Protein AF-A0A0P9BM80-F1 (afdb_monomer)

Mean predicted aligned error: 14.57 Å

Structure (mmCIF, N/CA/C/O backbone):
data_AF-A0A0P9BM80-F1
#
_entry.id   AF-A0A0P9BM80-F1
#
loop_
_atom_site.group_PDB
_atom_site.id
_atom_site.type_symbol
_atom_site.label_atom_id
_atom_site.label_alt_id
_atom_site.label_comp_id
_atom_site.label_asym_id
_atom_site.label_entity_id
_atom_site.label_seq_id
_atom_site.pdbx_PDB_ins_code
_atom_site.Cartn_x
_atom_site.Cartn_y
_atom_site.Cartn_z
_atom_site.occupancy
_atom_site.B_iso_or_equiv
_atom_site.auth_seq_id
_atom_site.auth_comp_id
_atom_site.auth_asym_id
_atom_site.auth_atom_id
_atom_site.pdbx_PDB_model_num
ATOM 1 N N . MET A 1 1 ? -5.299 -52.090 -12.965 1.00 59.12 1 MET A N 1
ATOM 2 C CA . MET A 1 1 ? -6.576 -51.881 -12.238 1.00 59.12 1 MET A CA 1
ATOM 3 C C . MET A 1 1 ? -6.416 -51.799 -10.714 1.00 59.12 1 MET A C 1
ATOM 5 O O . MET A 1 1 ? -6.959 -50.877 -10.125 1.00 59.12 1 MET A O 1
ATOM 9 N N . ARG A 1 2 ? -5.646 -52.689 -10.060 1.00 61.25 2 ARG A N 1
ATOM 10 C CA . ARG A 1 2 ? -5.452 -52.673 -8.589 1.00 61.25 2 ARG A CA 1
ATOM 11 C C . ARG A 1 2 ? -4.723 -51.430 -8.040 1.00 61.25 2 ARG A C 1
ATOM 13 O O . ARG A 1 2 ? -5.108 -50.930 -6.995 1.00 61.25 2 ARG A O 1
ATOM 20 N N . VAL A 1 3 ? -3.732 -50.892 -8.758 1.00 64.25 3 VAL A N 1
ATOM 21 C CA . VAL A 1 3 ? -2.941 -49.722 -8.307 1.00 64.25 3 VAL A CA 1
ATOM 22 C C . VAL A 1 3 ? -3.750 -48.413 -8.337 1.00 64.25 3 VAL A C 1
ATOM 24 O O . VAL A 1 3 ? -3.659 -47.622 -7.403 1.00 64.25 3 VAL A O 1
ATOM 27 N N . SER A 1 4 ? -4.614 -48.212 -9.343 1.00 63.38 4 SER A N 1
ATOM 28 C CA . SER A 1 4 ? -5.502 -47.035 -9.410 1.00 63.38 4 SER A CA 1
ATOM 29 C C . SER A 1 4 ? -6.496 -46.970 -8.252 1.00 63.38 4 SER A C 1
ATOM 31 O O . SER A 1 4 ? -6.778 -45.884 -7.762 1.00 63.38 4 SER A O 1
ATOM 33 N N . LEU A 1 5 ? -6.998 -48.119 -7.787 1.00 66.50 5 LEU A N 1
ATOM 34 C CA . LEU A 1 5 ? -7.908 -48.197 -6.638 1.00 66.50 5 LEU A CA 1
ATOM 35 C C . LEU A 1 5 ? -7.222 -47.778 -5.332 1.00 66.50 5 LEU A C 1
ATOM 37 O O . LEU A 1 5 ? -7.821 -47.061 -4.537 1.00 66.50 5 LEU A O 1
ATOM 41 N N . VAL A 1 6 ? -5.957 -48.162 -5.136 1.00 73.38 6 VAL A N 1
ATOM 42 C CA . VAL A 1 6 ? -5.169 -47.772 -3.953 1.00 73.38 6 VAL A CA 1
ATOM 43 C C . VAL A 1 6 ? -4.869 -46.270 -3.958 1.00 73.38 6 VAL A C 1
ATOM 45 O O . VAL A 1 6 ? -5.013 -45.616 -2.927 1.00 73.38 6 VAL A O 1
ATOM 48 N N . LEU A 1 7 ? -4.522 -45.702 -5.118 1.00 69.06 7 LEU A N 1
ATOM 49 C CA . LEU A 1 7 ? -4.295 -44.259 -5.276 1.00 69.06 7 LEU A CA 1
ATOM 50 C C . LEU A 1 7 ? -5.571 -43.441 -5.033 1.00 69.06 7 LEU A C 1
ATOM 52 O O . LEU A 1 7 ? -5.525 -42.422 -4.348 1.00 69.06 7 LEU A O 1
ATOM 56 N N . PHE A 1 8 ? -6.715 -43.910 -5.535 1.00 69.62 8 PHE A N 1
ATOM 57 C CA . PHE A 1 8 ? -8.010 -43.268 -5.306 1.00 69.62 8 PHE A CA 1
ATOM 58 C C . PHE A 1 8 ? -8.413 -43.316 -3.823 1.00 69.62 8 PHE A C 1
ATOM 60 O O . PHE A 1 8 ? -8.909 -42.334 -3.276 1.00 69.62 8 PHE A O 1
ATOM 67 N N . TRP A 1 9 ? -8.131 -44.427 -3.136 1.00 68.81 9 TRP A N 1
ATOM 68 C CA . TRP A 1 9 ? -8.404 -44.582 -1.705 1.00 68.81 9 TRP A CA 1
ATOM 69 C C . TRP A 1 9 ? -7.491 -43.709 -0.828 1.00 68.81 9 TRP A C 1
ATOM 71 O O . TRP A 1 9 ? -7.967 -43.062 0.103 1.00 68.81 9 TRP A O 1
ATOM 81 N N . MET A 1 10 ? -6.203 -43.600 -1.174 1.00 65.06 10 MET A N 1
ATOM 82 C CA . MET A 1 10 ? -5.266 -42.664 -0.537 1.00 65.06 10 MET 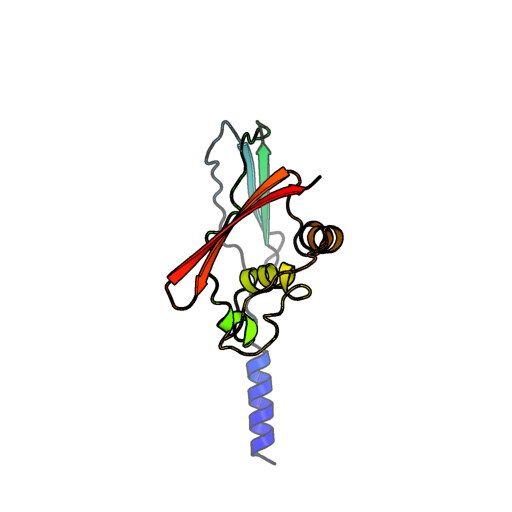A CA 1
ATOM 83 C C . MET A 1 10 ? -5.684 -41.200 -0.740 1.00 65.06 10 MET A C 1
ATOM 85 O O . MET A 1 10 ? -5.654 -40.426 0.213 1.00 65.06 10 MET A O 1
ATOM 89 N N . ALA A 1 11 ? -6.155 -40.820 -1.933 1.00 65.38 11 ALA A N 1
ATOM 90 C CA . ALA A 1 11 ? -6.679 -39.474 -2.186 1.00 65.38 11 ALA A CA 1
ATOM 91 C C . ALA A 1 11 ? -7.923 -39.156 -1.329 1.00 65.38 11 ALA A C 1
ATOM 93 O O . ALA A 1 11 ? -8.042 -38.055 -0.791 1.00 65.38 11 ALA A O 1
ATOM 94 N N . PHE A 1 12 ? -8.812 -40.135 -1.121 1.00 63.19 12 PHE A N 1
ATOM 95 C CA . PHE A 1 12 ? -9.965 -40.005 -0.219 1.00 63.19 12 PHE A CA 1
ATOM 96 C C . PHE A 1 12 ? -9.576 -39.847 1.262 1.00 63.19 12 PHE A C 1
ATOM 98 O O . PHE A 1 12 ? -10.302 -39.196 2.015 1.00 63.19 12 PHE A O 1
ATOM 105 N N . LEU A 1 13 ? -8.440 -40.410 1.692 1.00 62.28 13 LEU A N 1
ATOM 106 C CA . LEU A 1 13 ? -7.922 -40.241 3.056 1.00 62.28 13 LEU A CA 1
ATOM 107 C C . LEU A 1 13 ? -7.327 -38.841 3.282 1.00 62.28 13 LEU A C 1
ATOM 109 O O . LEU A 1 13 ? -7.529 -38.267 4.352 1.00 62.28 13 LEU A O 1
ATOM 113 N N . VAL A 1 14 ? -6.665 -38.259 2.275 1.00 61.47 14 VAL A N 1
ATOM 114 C CA . VAL A 1 14 ? -6.093 -36.898 2.353 1.00 61.47 14 VAL A CA 1
ATOM 115 C C . VAL A 1 14 ? -7.185 -35.823 2.486 1.00 61.47 14 VAL A C 1
ATOM 117 O O . VAL A 1 14 ? -6.996 -34.839 3.198 1.00 61.47 14 VAL A O 1
ATOM 120 N N . LEU A 1 15 ? -8.368 -36.034 1.896 1.00 61.41 15 LEU A N 1
ATOM 121 C CA . LEU A 1 15 ? -9.506 -35.101 1.967 1.00 61.41 15 LEU A CA 1
ATOM 122 C C . LEU A 1 15 ? -10.153 -34.967 3.364 1.00 61.41 15 LEU A C 1
ATOM 124 O O . LEU A 1 15 ? -11.025 -34.120 3.546 1.00 61.41 15 LEU A O 1
ATOM 128 N N . LYS A 1 16 ? -9.761 -35.776 4.360 1.00 60.91 16 LYS A N 1
ATOM 129 C CA . LYS A 1 16 ? -10.359 -35.768 5.712 1.00 60.91 16 LYS A CA 1
ATOM 130 C C . LYS A 1 16 ? -9.625 -34.915 6.751 1.00 60.91 16 LYS A C 1
ATOM 132 O O . LYS A 1 16 ? -10.033 -34.899 7.912 1.00 60.91 16 LYS A O 1
ATOM 137 N N . ILE A 1 17 ? -8.565 -34.200 6.381 1.00 69.94 17 ILE A N 1
ATOM 138 C CA . ILE A 1 17 ? -7.843 -33.337 7.324 1.00 69.94 17 ILE A CA 1
ATOM 139 C C . ILE A 1 17 ? -8.624 -32.027 7.494 1.00 69.94 17 ILE A C 1
ATOM 141 O O . ILE A 1 17 ? -8.517 -31.114 6.680 1.00 69.94 17 ILE A O 1
ATOM 145 N N . SER A 1 18 ? -9.428 -31.925 8.555 1.00 73.12 18 SER A N 1
ATOM 146 C CA . SER A 1 18 ? -10.097 -30.676 8.937 1.00 73.12 18 SER A CA 1
ATOM 147 C C . SER A 1 18 ? -9.310 -29.965 10.041 1.00 73.12 18 SER A C 1
ATOM 149 O O . SER A 1 18 ? -9.263 -30.446 11.174 1.00 73.12 18 SER A O 1
ATOM 151 N N . CYS A 1 19 ? -8.727 -28.803 9.746 1.00 71.06 19 CYS A N 1
ATOM 152 C CA . CYS A 1 19 ? -8.198 -27.911 10.780 1.00 71.06 19 CYS A CA 1
ATOM 153 C C . CYS A 1 19 ? -9.350 -27.129 11.422 1.00 71.06 19 CYS A C 1
ATOM 155 O O . CYS A 1 19 ? -10.070 -26.404 10.736 1.00 71.06 19 CYS A O 1
ATOM 157 N N . LYS A 1 20 ? -9.520 -27.258 12.744 1.00 78.50 20 LYS A N 1
ATOM 158 C CA . LYS A 1 20 ? -10.492 -26.478 13.520 1.00 78.50 20 LYS A CA 1
ATOM 159 C C . LYS A 1 20 ? -9.762 -25.371 14.280 1.00 78.50 20 LYS A C 1
ATOM 161 O O . LYS A 1 20 ? -8.886 -25.652 15.091 1.00 78.50 20 LYS A O 1
ATOM 166 N N . PHE A 1 21 ? -10.149 -24.125 14.034 1.00 80.81 21 PHE A N 1
ATOM 167 C CA . PHE A 1 21 ? -9.691 -22.971 14.803 1.00 80.81 21 PHE A CA 1
ATOM 168 C C . PHE A 1 21 ? -10.576 -22.778 16.045 1.00 80.81 21 PHE A C 1
ATOM 170 O O . PHE A 1 21 ? -11.801 -22.866 15.950 1.00 80.81 21 PHE A O 1
ATOM 177 N N . GLU A 1 22 ? -9.978 -22.515 17.210 1.00 86.38 22 GLU A N 1
ATOM 178 C CA . GLU A 1 22 ? -10.710 -22.280 18.458 1.00 86.38 22 GLU A CA 1
ATOM 179 C C . GLU A 1 22 ? -9.996 -21.240 19.330 1.00 86.38 22 GLU A C 1
ATOM 181 O O . GLU A 1 22 ? -8.797 -21.341 19.585 1.00 86.38 22 GLU A O 1
ATOM 186 N N . PHE A 1 23 ? -10.739 -20.241 19.812 1.00 86.56 23 PHE A N 1
ATOM 187 C CA . PHE A 1 23 ? -10.205 -19.251 20.743 1.00 86.56 23 PHE A CA 1
ATOM 188 C C . PHE A 1 23 ? -10.011 -19.863 22.143 1.00 86.56 23 PHE A C 1
ATOM 190 O O . PHE A 1 23 ? -10.947 -20.434 22.712 1.00 86.56 23 PHE A O 1
ATOM 197 N N . THR A 1 24 ? -8.816 -19.708 22.720 1.00 89.56 24 THR A N 1
ATOM 198 C CA . THR A 1 24 ? -8.454 -20.258 24.041 1.00 89.56 24 THR A CA 1
ATOM 199 C C . THR A 1 24 ? -8.536 -19.226 25.165 1.00 89.56 24 THR A C 1
ATOM 201 O O . THR A 1 24 ? -8.992 -19.546 26.260 1.00 89.56 24 THR A O 1
ATOM 204 N N . ASN A 1 25 ? -8.119 -17.986 24.908 1.00 91.25 25 ASN A N 1
ATOM 205 C CA . ASN A 1 25 ? -8.128 -16.890 25.873 1.00 91.25 25 ASN A CA 1
ATOM 206 C C . ASN A 1 25 ? -8.134 -15.536 25.139 1.00 91.25 25 ASN A C 1
ATOM 208 O O . ASN A 1 25 ? -7.746 -15.460 23.973 1.00 91.25 25 ASN A O 1
ATOM 212 N N . VAL A 1 26 ? -8.547 -14.471 25.827 1.00 92.94 26 VAL A N 1
ATOM 213 C CA . VAL A 1 26 ? -8.329 -13.093 25.387 1.00 92.94 26 VAL A CA 1
ATOM 214 C C . VAL A 1 26 ? -7.917 -12.218 26.571 1.00 92.94 26 VAL A C 1
ATOM 216 O O . VAL A 1 26 ? -8.560 -12.226 27.619 1.00 92.94 26 VAL A O 1
ATOM 219 N N . LYS A 1 27 ? -6.862 -11.423 26.378 1.00 93.69 27 LYS A N 1
ATOM 220 C CA . LYS A 1 27 ? -6.451 -10.355 27.289 1.00 93.69 27 LYS A CA 1
ATOM 221 C C . LYS A 1 27 ? -6.402 -9.052 26.506 1.00 93.69 27 LYS A C 1
ATOM 223 O O . LYS A 1 27 ? -5.732 -8.973 25.482 1.00 93.69 27 LYS A O 1
ATOM 228 N N . CYS A 1 28 ? -7.111 -8.046 26.996 1.00 92.69 28 CYS A N 1
ATOM 229 C CA . CYS A 1 28 ? -7.212 -6.744 26.357 1.00 92.69 28 CYS A CA 1
ATOM 230 C C . CYS A 1 28 ? -6.598 -5.671 27.250 1.00 92.69 28 CYS A C 1
ATOM 232 O O . CYS A 1 28 ? -6.926 -5.584 28.431 1.00 92.69 28 CYS A O 1
ATOM 234 N N . THR A 1 29 ? -5.728 -4.848 26.678 1.00 91.75 29 THR A N 1
ATOM 235 C CA . THR A 1 29 ? -5.081 -3.717 27.351 1.00 91.75 29 THR A CA 1
ATOM 236 C C . THR A 1 29 ? -5.114 -2.517 26.421 1.00 91.75 29 THR A C 1
ATOM 238 O O . THR A 1 29 ? -4.842 -2.674 25.231 1.00 91.75 29 THR A O 1
ATOM 241 N N . SER A 1 30 ? -5.431 -1.331 26.942 1.00 88.50 30 SER A N 1
ATOM 242 C CA . SER A 1 30 ? -5.254 -0.101 26.170 1.00 88.50 30 SER A CA 1
ATOM 243 C C . SER A 1 30 ? -3.819 0.394 26.312 1.00 88.50 30 SER A C 1
ATOM 245 O O . SER A 1 30 ? -3.310 0.488 27.426 1.00 88.50 30 SER A O 1
ATOM 247 N N . SER A 1 31 ? -3.163 0.707 25.194 1.00 86.19 31 SER A N 1
ATOM 248 C CA . SER A 1 31 ? -1.827 1.317 25.204 1.00 86.19 31 SER A CA 1
ATOM 249 C C . SER A 1 31 ? -1.855 2.791 25.619 1.00 86.19 31 SER A C 1
ATOM 251 O O . SER A 1 31 ? -0.868 3.287 26.151 1.00 86.19 31 SER A O 1
ATOM 253 N N . ASP A 1 32 ? -2.972 3.487 25.386 1.00 84.44 32 ASP A N 1
ATOM 254 C CA . ASP A 1 32 ? -3.169 4.886 25.771 1.00 84.44 32 ASP A CA 1
ATOM 255 C C . ASP A 1 32 ? -4.624 5.101 2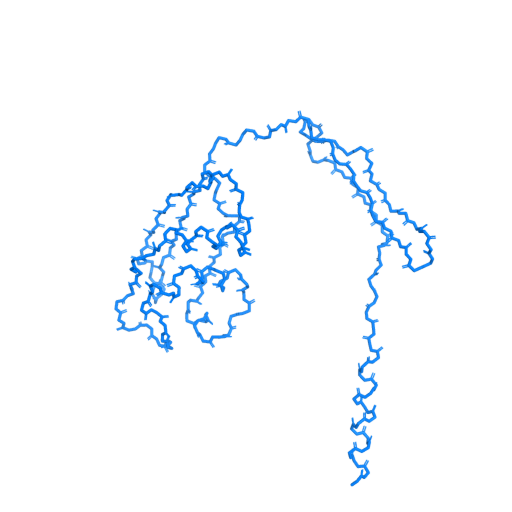6.207 1.00 84.44 32 ASP A C 1
ATOM 257 O O . ASP A 1 32 ? -5.518 5.351 25.393 1.00 84.44 32 ASP A O 1
ATOM 261 N N . GLU A 1 33 ? -4.859 5.025 27.518 1.00 84.62 33 GLU A N 1
ATOM 262 C CA . GLU A 1 33 ? -6.183 5.207 28.125 1.00 84.62 33 GLU A CA 1
ATOM 263 C C . GLU A 1 33 ? -6.758 6.617 27.926 1.00 84.62 33 GLU A C 1
ATOM 265 O O . GLU A 1 33 ? -7.972 6.804 28.010 1.00 84.62 33 GLU A O 1
ATOM 270 N N . LYS A 1 34 ? -5.918 7.616 27.618 1.00 82.44 34 LYS A N 1
ATOM 271 C CA . LYS A 1 34 ? -6.373 8.982 27.319 1.00 82.44 34 LYS A CA 1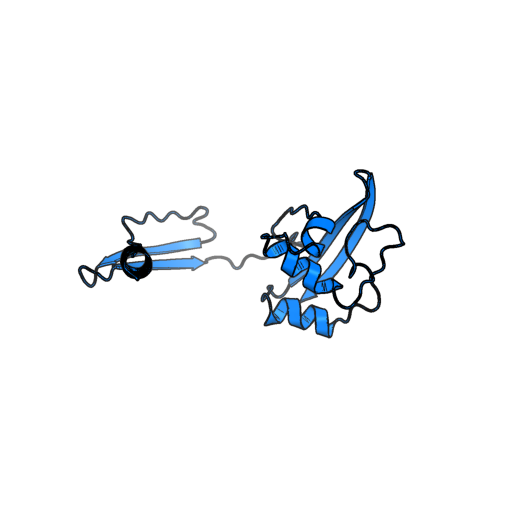
ATOM 272 C C . LYS A 1 34 ? -6.874 9.111 25.881 1.00 82.44 34 LYS A C 1
ATOM 274 O O . LYS A 1 34 ? -7.631 10.037 25.581 1.00 82.44 34 LYS A O 1
ATOM 279 N N . PHE A 1 35 ? -6.441 8.220 24.991 1.00 82.31 35 PHE A N 1
ATOM 280 C CA . PHE A 1 35 ? -6.859 8.178 23.592 1.00 82.31 35 PHE A CA 1
ATOM 281 C C . PHE A 1 35 ? -8.050 7.238 23.383 1.00 82.31 35 PHE A C 1
ATOM 283 O O . PHE A 1 35 ? -9.040 7.625 22.753 1.00 82.31 35 PHE A O 1
ATOM 290 N N . ALA A 1 36 ? -7.980 6.030 23.943 1.00 86.38 36 ALA A N 1
ATOM 291 C CA . ALA A 1 36 ? -9.035 5.033 23.849 1.00 86.38 36 ALA A CA 1
ATOM 292 C C . ALA A 1 36 ? -9.086 4.146 25.100 1.00 86.38 36 ALA A C 1
ATOM 294 O O . ALA A 1 36 ? -8.054 3.709 25.602 1.00 86.38 36 ALA A O 1
ATOM 295 N N . SER A 1 37 ? -10.283 3.820 25.583 1.00 92.44 37 SER A N 1
ATOM 296 C CA . SER A 1 37 ? -10.479 2.798 26.618 1.00 92.44 37 SER A CA 1
ATOM 297 C C . SER A 1 37 ? -11.239 1.599 26.072 1.00 92.44 37 SER A C 1
ATOM 299 O O . SER A 1 37 ? -11.985 1.693 25.099 1.00 92.44 37 SER A O 1
ATOM 301 N N . ILE A 1 38 ? -11.049 0.446 26.703 1.00 93.25 38 ILE A N 1
ATOM 302 C CA . ILE A 1 38 ? -11.766 -0.781 26.362 1.00 93.25 38 ILE A CA 1
ATOM 303 C C . ILE A 1 38 ? -12.964 -0.877 27.304 1.00 93.25 38 ILE A C 1
ATOM 305 O O . ILE A 1 38 ? -12.792 -0.992 28.511 1.00 93.25 38 ILE A O 1
ATOM 309 N N . GLU A 1 39 ? -14.174 -0.785 26.756 1.00 93.38 39 GLU A N 1
ATOM 310 C CA . GLU A 1 39 ? -15.421 -0.831 27.528 1.00 93.38 39 GLU A CA 1
ATOM 311 C C . GLU A 1 39 ? -15.766 -2.268 27.928 1.00 93.38 39 GLU A C 1
ATOM 313 O O . GLU A 1 39 ? -16.109 -2.536 29.075 1.00 93.38 39 GLU A O 1
ATOM 318 N N . TYR A 1 40 ? -15.626 -3.209 26.993 1.00 94.88 40 TYR A N 1
ATOM 319 C CA . TYR A 1 40 ? -15.672 -4.635 27.293 1.00 94.88 40 TYR A CA 1
ATOM 320 C C . TYR A 1 40 ? -14.731 -5.413 26.379 1.00 94.88 40 TYR A C 1
ATOM 322 O O . TYR A 1 40 ? -14.520 -5.047 25.223 1.00 94.88 40 TYR A O 1
ATOM 330 N N . CYS A 1 41 ? -14.183 -6.508 26.899 1.00 96.00 41 CYS A N 1
ATOM 331 C CA . CYS A 1 41 ? -13.418 -7.488 26.144 1.00 96.00 41 CYS A CA 1
ATOM 332 C C . CYS A 1 41 ? -13.572 -8.855 26.801 1.00 96.00 41 CYS A C 1
ATOM 334 O O . CYS A 1 41 ? -13.126 -9.057 27.929 1.00 96.00 41 CYS A O 1
ATOM 336 N N . TYR A 1 42 ? -14.229 -9.783 26.115 1.00 95.00 42 TYR A N 1
ATOM 337 C CA . TYR A 1 42 ? -14.450 -11.121 26.642 1.00 95.00 42 TYR A CA 1
ATOM 338 C C . TYR A 1 42 ? -14.641 -12.142 25.529 1.00 95.00 42 TYR A C 1
ATOM 340 O O . TYR A 1 42 ? -15.015 -11.824 24.399 1.00 95.00 42 TYR A O 1
ATOM 348 N N . LEU A 1 43 ? -14.430 -13.400 25.894 1.00 95.94 43 LEU A N 1
ATOM 349 C CA . LEU A 1 43 ? -14.739 -14.559 25.078 1.00 95.94 43 LEU A CA 1
ATOM 350 C C . LEU A 1 43 ? -15.965 -15.249 25.674 1.00 95.94 43 LEU A C 1
ATOM 352 O O . LEU A 1 43 ? -15.982 -15.558 26.864 1.00 95.94 43 LEU A O 1
ATOM 356 N N . LYS A 1 44 ? -16.996 -15.487 24.862 1.00 93.81 44 LYS A N 1
ATOM 357 C CA . LYS A 1 44 ? -18.229 -16.151 25.296 1.00 93.81 44 LYS A CA 1
ATOM 358 C C . LYS A 1 44 ? -18.458 -17.436 24.514 1.00 93.81 44 LYS A C 1
ATOM 360 O O . LYS A 1 44 ? -18.394 -17.456 23.289 1.00 93.81 44 LYS A O 1
ATOM 365 N N . SER A 1 45 ? -18.734 -18.514 25.243 1.00 92.44 45 SER A N 1
ATOM 366 C CA . SER A 1 45 ? -19.092 -19.820 24.688 1.00 92.44 45 SER A CA 1
ATOM 367 C C . SER A 1 45 ? -20.612 -19.943 24.668 1.00 92.44 45 SER A C 1
ATOM 369 O O . SER A 1 45 ? -21.229 -19.963 25.728 1.00 92.44 45 SER A O 1
ATOM 371 N N . VAL A 1 46 ? -21.225 -20.008 23.484 1.00 91.75 46 VAL A N 1
ATOM 372 C CA . VAL A 1 46 ? -22.675 -20.274 23.358 1.00 91.75 46 VAL A CA 1
ATOM 373 C C . VAL A 1 46 ? -22.934 -21.775 23.279 1.00 91.75 46 VAL A C 1
ATOM 375 O O . VAL A 1 46 ? -23.941 -22.252 23.785 1.00 91.75 46 VAL A O 1
ATOM 378 N N . SER A 1 47 ? -22.014 -22.536 22.678 1.00 89.00 47 SER A N 1
ATOM 379 C CA . SER A 1 47 ? -22.071 -24.001 22.613 1.00 89.00 47 SER A CA 1
ATOM 380 C C . SER A 1 47 ? -20.663 -24.609 22.665 1.00 89.00 47 SER A C 1
ATOM 382 O O . SER A 1 47 ? -19.668 -23.883 22.664 1.00 89.00 47 SER A O 1
ATOM 384 N N . ARG A 1 48 ? -20.557 -25.949 22.677 1.00 81.00 48 ARG A N 1
ATOM 385 C CA . ARG A 1 48 ? -19.264 -26.664 22.616 1.00 81.00 48 ARG A CA 1
ATOM 386 C C . ARG A 1 48 ? -18.486 -26.377 21.323 1.00 81.00 48 ARG A C 1
ATOM 388 O O . ARG A 1 48 ? -17.265 -26.501 21.302 1.00 81.00 48 ARG A O 1
ATOM 395 N N . SER A 1 49 ? -19.177 -26.013 20.244 1.00 83.88 49 SER A N 1
ATOM 396 C CA . SER A 1 49 ? -18.575 -25.699 18.944 1.00 83.88 49 SER A CA 1
ATOM 397 C C . SER A 1 49 ? -18.526 -24.202 18.638 1.00 83.88 49 SER A C 1
ATOM 399 O O . SER A 1 49 ? -17.742 -23.811 17.778 1.00 83.88 49 SER A O 1
ATOM 401 N N . TYR A 1 50 ? -19.309 -23.372 19.334 1.00 86.94 50 TYR A N 1
ATOM 402 C CA . TYR A 1 50 ? -19.424 -21.944 19.052 1.00 86.94 50 TYR A CA 1
ATOM 403 C C . TYR A 1 50 ? -18.972 -21.087 20.237 1.00 86.94 50 TYR A C 1
ATOM 405 O O . TYR A 1 50 ? -19.669 -20.944 21.249 1.00 86.94 50 TYR A O 1
ATOM 413 N N . LYS A 1 51 ? -17.798 -20.482 20.062 1.00 92.62 51 LYS A N 1
ATOM 414 C CA . LYS A 1 51 ? -17.220 -19.454 20.928 1.00 92.62 51 LYS A CA 1
ATOM 415 C C . LYS A 1 51 ? -17.015 -18.191 20.102 1.00 92.62 51 LYS A C 1
ATOM 417 O O . LYS A 1 51 ? -16.578 -18.287 18.959 1.00 92.62 51 LYS A O 1
ATOM 422 N N . TYR A 1 52 ? -17.287 -17.027 20.676 1.00 91.94 52 TYR A N 1
ATOM 423 C CA . TYR A 1 52 ? -17.052 -15.745 20.018 1.00 91.94 52 TYR A CA 1
ATOM 424 C C . TYR A 1 52 ? -16.287 -14.781 20.922 1.00 91.94 52 TYR A C 1
ATOM 426 O O . TYR A 1 52 ? -16.432 -14.798 22.146 1.00 91.94 52 TYR A O 1
ATOM 434 N N . LEU A 1 53 ? -15.472 -13.936 20.297 1.00 95.12 53 LEU A N 1
ATOM 435 C CA . LEU A 1 53 ? -14.790 -12.813 20.927 1.00 95.12 53 LEU A CA 1
ATOM 436 C C . LEU A 1 53 ? -15.651 -11.554 20.765 1.00 95.12 53 LEU A C 1
ATOM 438 O O . LEU A 1 53 ? -16.182 -11.291 19.688 1.00 95.12 53 LEU A O 1
ATOM 442 N N . SER A 1 54 ? -15.795 -10.767 21.824 1.00 94.38 54 SER A N 1
ATOM 443 C CA . SER A 1 54 ? -16.458 -9.464 21.789 1.00 94.38 54 SER A CA 1
ATOM 444 C C . SER A 1 54 ? -15.584 -8.419 22.452 1.00 94.38 54 SER A C 1
ATOM 446 O O . SER A 1 54 ? -15.240 -8.552 23.624 1.00 94.38 54 SER A O 1
ATOM 448 N N . VAL A 1 55 ? -15.251 -7.373 21.697 1.00 95.88 55 VAL A N 1
ATOM 449 C CA . VAL A 1 55 ? -14.450 -6.237 22.157 1.00 95.88 55 VAL A CA 1
ATOM 450 C C . VAL A 1 55 ? -15.149 -4.949 21.744 1.00 95.88 55 VAL A C 1
ATOM 452 O O . VAL A 1 55 ? -15.550 -4.810 20.590 1.00 95.88 55 VAL A O 1
ATOM 455 N N . LYS A 1 56 ? -15.286 -4.004 22.673 1.00 93.81 56 LYS A N 1
ATOM 456 C CA . LYS A 1 56 ? -15.737 -2.640 22.391 1.00 93.81 56 LYS A CA 1
ATOM 457 C C . LYS A 1 56 ? -14.716 -1.655 22.911 1.00 93.81 56 LYS A C 1
ATOM 459 O O . LYS A 1 56 ? -14.363 -1.671 24.087 1.00 93.81 56 LYS A O 1
ATOM 464 N N . VAL A 1 57 ? -14.266 -0.793 22.010 1.00 92.62 57 VAL A N 1
ATOM 465 C CA . VAL A 1 57 ? -13.291 0.257 22.285 1.00 92.62 57 VAL A CA 1
ATOM 466 C C . VAL A 1 57 ? -13.999 1.600 22.178 1.00 92.62 57 VAL A C 1
ATOM 468 O O . VAL A 1 57 ? -14.674 1.879 21.188 1.00 92.62 57 VAL A O 1
ATOM 471 N N . LYS A 1 58 ? -13.858 2.427 23.210 1.00 88.56 58 LYS A N 1
ATOM 472 C CA . LYS A 1 58 ? -14.365 3.792 23.266 1.00 88.56 58 LYS A CA 1
ATOM 473 C C . LYS A 1 58 ? -13.220 4.749 22.957 1.00 88.56 58 LYS A C 1
ATOM 475 O O . LYS A 1 58 ? -12.274 4.860 23.729 1.00 88.56 58 LYS A O 1
ATOM 480 N N . PHE A 1 59 ? -13.314 5.448 21.831 1.00 85.62 59 PHE A N 1
ATOM 481 C CA . PHE A 1 59 ? -12.347 6.473 21.440 1.00 85.62 59 PHE A CA 1
ATOM 482 C C . PHE A 1 59 ? -12.728 7.822 22.064 1.00 85.62 59 PHE A C 1
ATOM 484 O O . PHE A 1 59 ? -13.850 8.292 21.879 1.00 85.62 59 PHE A O 1
ATOM 491 N N . PHE A 1 60 ? -11.808 8.451 22.799 1.00 82.44 60 PHE A N 1
ATOM 492 C CA . PHE A 1 60 ? -12.039 9.745 23.459 1.00 82.44 60 PHE A CA 1
ATOM 493 C C . PHE A 1 60 ? -11.588 10.937 22.622 1.00 82.44 60 PHE A C 1
ATOM 495 O O . PHE A 1 60 ? -12.093 12.046 22.793 1.00 82.44 60 PHE A O 1
ATOM 502 N N . LYS A 1 61 ? -10.635 10.725 21.712 1.00 73.06 61 LYS A N 1
ATOM 503 C CA . LYS A 1 61 ? -10.124 11.760 20.815 1.00 73.06 61 LYS A CA 1
ATOM 504 C C . LYS A 1 61 ? -10.175 11.262 19.383 1.00 73.06 61 LYS A C 1
ATOM 506 O O . LYS A 1 61 ? -9.696 10.173 19.081 1.00 73.06 61 LYS A O 1
ATOM 511 N N . LYS A 1 62 ? -10.711 12.094 18.489 1.00 60.88 62 LYS A N 1
ATOM 512 C CA . LYS A 1 62 ? -10.485 11.917 17.055 1.00 60.88 62 LYS A CA 1
ATOM 513 C C . LYS A 1 62 ? -9.032 12.294 16.788 1.00 60.88 62 LYS A C 1
ATOM 515 O O . LYS A 1 62 ? -8.632 13.402 17.160 1.00 60.88 62 LYS A O 1
ATOM 520 N N . PRO A 1 63 ? -8.225 11.405 16.208 1.00 55.84 63 PRO A N 1
ATOM 521 C CA . PRO A 1 63 ? -6.863 11.766 15.899 1.00 55.84 63 PRO A CA 1
ATOM 522 C C . PRO A 1 63 ? -6.858 12.870 14.833 1.00 55.84 63 PRO A C 1
ATOM 524 O O . PRO A 1 63 ? -7.342 12.683 13.721 1.00 55.84 63 PRO A O 1
ATOM 527 N N . ARG A 1 64 ? -6.325 14.039 15.190 1.00 53.38 64 ARG A N 1
ATOM 528 C CA . ARG A 1 64 ? -5.948 15.079 14.231 1.00 53.38 64 ARG A CA 1
ATOM 529 C C . ARG A 1 64 ? -4.566 14.713 13.707 1.00 53.38 64 ARG A C 1
ATOM 531 O O . ARG A 1 64 ? -3.577 14.862 14.422 1.00 53.38 64 ARG A O 1
ATOM 538 N N . TYR A 1 65 ? -4.508 14.162 12.503 1.00 54.00 65 TYR A N 1
ATOM 539 C CA . TYR A 1 65 ? -3.247 13.820 11.861 1.00 54.00 65 TYR A CA 1
ATOM 540 C C . TYR A 1 65 ? -2.771 15.019 11.042 1.00 54.00 65 TYR A C 1
ATOM 542 O O . TYR A 1 65 ? -3.253 15.257 9.944 1.00 54.00 65 TYR A O 1
ATOM 550 N N . ASN A 1 66 ? -1.845 15.798 11.601 1.00 48.09 66 ASN A N 1
ATOM 551 C CA . ASN A 1 66 ? -1.190 16.891 10.886 1.00 48.09 66 ASN A CA 1
ATOM 552 C C . ASN A 1 66 ? 0.077 16.339 10.211 1.00 48.09 66 ASN A C 1
ATOM 554 O O . ASN A 1 66 ? 1.156 16.397 10.797 1.00 48.09 66 ASN A O 1
ATOM 558 N N . GLY A 1 67 ? -0.060 15.747 9.021 1.00 55.44 67 GLY A N 1
ATOM 559 C CA . GLY A 1 67 ? 1.078 15.318 8.200 1.00 55.44 67 GLY A CA 1
ATOM 560 C C . GLY A 1 67 ? 0.750 14.206 7.203 1.00 55.44 67 GLY A C 1
ATOM 561 O O . GLY A 1 67 ? -0.120 13.374 7.458 1.00 55.44 67 GLY A O 1
ATOM 562 N N . TYR A 1 68 ? 1.496 14.176 6.094 1.00 52.72 68 TYR A N 1
ATOM 563 C CA . TYR A 1 68 ? 1.495 13.068 5.139 1.00 52.72 68 TYR A CA 1
ATOM 564 C C . TYR A 1 68 ? 1.997 11.804 5.842 1.00 52.72 68 TYR A C 1
ATOM 566 O O . TYR A 1 68 ? 3.146 11.743 6.283 1.00 52.72 68 TYR A O 1
ATOM 574 N N . ARG A 1 69 ? 1.137 10.792 5.985 1.00 55.84 69 ARG A N 1
ATOM 575 C CA . ARG A 1 69 ? 1.564 9.481 6.483 1.00 55.84 69 ARG A CA 1
ATOM 576 C C . ARG A 1 69 ? 2.218 8.729 5.326 1.00 55.84 69 ARG A C 1
ATOM 578 O O . ARG A 1 69 ? 1.528 8.511 4.329 1.00 55.84 69 ARG A O 1
ATOM 585 N N . PRO A 1 70 ? 3.486 8.293 5.434 1.00 50.03 70 PRO A N 1
ATOM 586 C CA . PRO A 1 70 ? 3.988 7.302 4.499 1.00 50.03 70 PRO A CA 1
ATOM 587 C C . PRO A 1 70 ? 3.049 6.096 4.563 1.00 50.03 70 PRO A C 1
ATOM 589 O O . PRO A 1 70 ? 2.602 5.695 5.646 1.00 50.03 70 PRO A O 1
ATOM 592 N N . PHE A 1 71 ? 2.696 5.559 3.397 1.00 55.09 71 PHE A N 1
ATOM 593 C CA . PHE A 1 71 ? 1.987 4.291 3.318 1.00 55.09 71 PHE A CA 1
ATOM 594 C C . PHE A 1 71 ? 2.714 3.274 4.216 1.00 55.09 71 PHE A C 1
ATOM 596 O O . PHE A 1 71 ? 3.941 3.261 4.272 1.00 55.09 71 PHE A O 1
ATOM 603 N N . MET A 1 72 ? 1.956 2.481 4.977 1.00 59.06 72 MET A N 1
ATOM 604 C CA . MET A 1 72 ? 2.377 1.781 6.206 1.00 59.06 72 MET A CA 1
ATOM 605 C C . MET A 1 72 ? 3.507 0.740 6.042 1.00 59.06 72 MET A C 1
ATOM 607 O O . MET A 1 72 ? 3.824 0.032 6.995 1.00 59.06 72 MET A O 1
ATOM 611 N N . PHE A 1 73 ? 4.107 0.612 4.859 1.00 67.06 73 PHE A N 1
ATOM 612 C CA . PHE A 1 73 ? 5.024 -0.464 4.523 1.00 67.06 73 PHE A CA 1
ATOM 613 C C . PHE A 1 73 ? 6.237 0.062 3.756 1.00 67.06 73 PHE A C 1
ATOM 615 O O . PHE A 1 73 ? 6.120 0.557 2.637 1.00 67.06 73 PHE A O 1
ATOM 622 N N . ASN A 1 74 ? 7.416 -0.106 4.353 1.00 73.88 74 ASN A N 1
ATOM 623 C CA . ASN A 1 74 ? 8.680 -0.052 3.633 1.00 73.88 74 ASN A CA 1
ATOM 624 C C . ASN A 1 74 ? 8.851 -1.396 2.912 1.00 73.88 74 ASN A C 1
ATOM 626 O O . ASN A 1 74 ? 9.159 -2.403 3.552 1.00 73.88 74 ASN A O 1
ATOM 630 N N . VAL A 1 75 ? 8.551 -1.431 1.613 1.00 78.44 75 VAL A N 1
ATOM 631 C CA . VAL A 1 75 ? 8.613 -2.658 0.811 1.00 78.44 75 VAL A CA 1
ATOM 632 C C . VAL A 1 75 ? 9.558 -2.461 -0.355 1.00 78.44 75 VAL A C 1
ATOM 634 O O . VAL A 1 75 ? 9.364 -1.580 -1.186 1.00 78.44 75 VAL A O 1
ATOM 637 N N . THR A 1 76 ? 10.531 -3.357 -0.454 1.00 83.62 76 THR A N 1
ATOM 638 C CA . THR A 1 76 ? 11.369 -3.511 -1.639 1.00 83.62 76 THR A CA 1
ATOM 639 C C . THR A 1 76 ? 10.769 -4.590 -2.531 1.00 83.62 76 THR A C 1
ATOM 641 O O . THR A 1 76 ? 10.348 -5.648 -2.056 1.00 83.62 76 THR A O 1
ATOM 644 N N . MET A 1 77 ? 10.702 -4.322 -3.831 1.00 83.81 77 MET A N 1
ATOM 645 C CA . MET A 1 77 ? 10.109 -5.228 -4.807 1.00 83.81 77 MET A CA 1
ATOM 646 C C . MET A 1 77 ? 11.098 -5.472 -5.937 1.00 83.81 77 MET A C 1
ATOM 648 O O . MET A 1 77 ? 11.558 -4.530 -6.571 1.00 83.81 77 MET A O 1
ATOM 652 N N . ASP A 1 78 ? 11.382 -6.743 -6.208 1.00 84.19 78 ASP A N 1
ATOM 653 C CA . ASP A 1 78 ? 12.084 -7.149 -7.421 1.00 84.19 78 ASP A CA 1
ATOM 654 C C . ASP A 1 78 ? 11.072 -7.217 -8.570 1.00 84.19 78 ASP A C 1
ATOM 656 O O . ASP A 1 78 ? 10.200 -8.095 -8.610 1.00 84.19 78 ASP A O 1
ATOM 660 N N . PHE A 1 79 ? 11.178 -6.261 -9.491 1.00 82.69 79 PHE A N 1
ATOM 661 C CA . PHE A 1 79 ? 10.258 -6.124 -10.613 1.00 82.69 79 PHE A CA 1
ATOM 662 C C . PHE A 1 79 ? 10.330 -7.320 -11.571 1.00 82.69 79 PHE A C 1
ATOM 664 O O . PHE A 1 79 ? 9.301 -7.788 -12.057 1.00 82.69 79 PHE A O 1
ATOM 671 N N . CYS A 1 80 ? 11.514 -7.900 -11.775 1.00 82.31 80 CYS A N 1
ATOM 672 C CA . CYS A 1 80 ? 11.673 -9.079 -12.620 1.00 82.31 80 CYS A CA 1
ATOM 673 C C . CYS A 1 80 ? 10.969 -10.299 -12.039 1.00 82.31 80 CYS A C 1
ATOM 675 O O . CYS A 1 80 ? 10.343 -11.074 -12.769 1.00 82.31 80 CYS A O 1
ATOM 677 N N . ARG A 1 81 ? 10.989 -10.433 -10.712 1.00 84.75 81 ARG A N 1
ATOM 678 C CA . ARG A 1 81 ? 10.241 -11.486 -10.025 1.00 84.75 81 ARG A CA 1
ATOM 679 C C . ARG A 1 81 ? 8.726 -11.297 -10.127 1.00 84.75 81 ARG A C 1
ATOM 681 O O . ARG A 1 81 ? 8.005 -12.290 -10.227 1.00 84.75 81 ARG A O 1
ATOM 688 N N . VAL A 1 82 ? 8.242 -10.049 -10.103 1.00 84.81 82 VAL A N 1
ATOM 689 C CA . VAL A 1 82 ? 6.821 -9.711 -10.332 1.00 84.81 82 VAL A CA 1
ATOM 690 C C . VAL A 1 82 ? 6.395 -10.120 -11.742 1.00 84.81 82 VAL A C 1
ATOM 692 O O . VAL A 1 82 ? 5.408 -10.839 -11.894 1.00 84.81 82 VAL A O 1
ATOM 695 N N . LEU A 1 83 ? 7.161 -9.724 -12.761 1.00 82.81 83 LEU A N 1
ATOM 696 C CA . LEU A 1 83 ? 6.838 -9.989 -14.167 1.00 82.81 83 LEU A CA 1
ATOM 697 C C . LEU A 1 83 ? 6.890 -11.476 -14.527 1.00 82.81 83 LEU A C 1
ATOM 699 O O . LEU A 1 83 ? 6.063 -11.950 -15.301 1.00 82.81 83 LEU A O 1
ATOM 703 N N . GLY A 1 84 ? 7.812 -12.235 -13.930 1.00 79.19 84 GLY A N 1
ATOM 704 C CA . GLY A 1 84 ? 7.929 -13.681 -14.140 1.00 79.19 84 GLY A CA 1
ATOM 705 C C . GLY A 1 84 ? 6.789 -14.517 -13.543 1.00 79.19 84 GLY A C 1
ATOM 706 O O . GLY A 1 84 ? 6.865 -15.742 -13.571 1.00 79.19 84 GLY A O 1
ATOM 707 N N . GLY A 1 85 ? 5.766 -13.895 -12.942 1.00 73.38 85 GLY A N 1
ATOM 708 C CA . GLY A 1 85 ? 4.641 -14.594 -12.305 1.00 73.38 85 GLY A CA 1
ATOM 709 C C . GLY A 1 85 ? 5.017 -15.357 -11.029 1.00 73.38 85 GLY A C 1
ATOM 710 O O . GLY A 1 85 ? 4.168 -16.001 -10.417 1.00 73.38 85 GLY A O 1
ATOM 711 N N . ALA A 1 86 ? 6.277 -15.268 -10.599 1.00 62.53 86 ALA A N 1
ATOM 712 C CA . ALA A 1 86 ? 6.807 -15.957 -9.429 1.00 62.53 86 ALA A CA 1
ATOM 713 C C . ALA A 1 86 ? 6.513 -15.215 -8.114 1.00 62.53 86 ALA A C 1
ATOM 715 O O . ALA A 1 86 ? 6.863 -15.701 -7.033 1.00 62.53 86 ALA A O 1
ATOM 716 N N . ASN A 1 87 ? 5.909 -14.022 -8.165 1.00 65.62 87 ASN A N 1
ATOM 717 C CA . ASN A 1 87 ? 5.765 -13.205 -6.971 1.00 65.62 87 ASN A CA 1
ATOM 718 C C . ASN A 1 87 ? 4.496 -13.519 -6.171 1.00 65.62 87 ASN A C 1
ATOM 720 O O . ASN A 1 87 ? 3.380 -13.162 -6.544 1.00 65.62 87 ASN A O 1
ATOM 724 N N . GLN A 1 88 ? 4.703 -14.132 -5.005 1.00 66.62 88 GLN A N 1
ATOM 725 C CA . GLN A 1 88 ? 3.655 -14.396 -4.016 1.00 66.62 88 GLN A CA 1
ATOM 726 C C . GLN A 1 88 ? 3.283 -13.164 -3.180 1.00 66.62 88 GLN A C 1
ATOM 728 O O . GLN A 1 88 ? 2.349 -13.246 -2.390 1.00 66.62 88 GLN A O 1
ATOM 733 N N . ASN A 1 89 ? 4.002 -12.039 -3.307 1.00 81.56 89 ASN A N 1
ATOM 734 C CA . ASN A 1 89 ? 3.725 -10.846 -2.511 1.00 81.56 89 ASN A CA 1
ATOM 735 C C . ASN A 1 89 ? 2.484 -10.107 -3.057 1.00 81.56 89 ASN A C 1
ATOM 737 O O . ASN A 1 89 ? 2.575 -9.487 -4.122 1.00 81.56 89 ASN A O 1
ATOM 741 N N . PRO A 1 90 ? 1.346 -10.099 -2.333 1.00 84.12 90 PRO A N 1
ATOM 742 C CA . PRO A 1 90 ? 0.124 -9.446 -2.798 1.00 84.12 90 PRO A CA 1
ATOM 743 C C . PRO A 1 90 ? 0.301 -7.936 -2.963 1.00 84.12 90 PRO A C 1
ATOM 745 O O . PRO A 1 90 ? -0.288 -7.343 -3.863 1.00 84.12 90 PRO A O 1
ATOM 748 N N . PHE A 1 91 ? 1.149 -7.323 -2.131 1.00 84.12 91 PHE A N 1
ATOM 749 C CA . PHE A 1 91 ? 1.439 -5.897 -2.218 1.00 84.12 91 PHE A CA 1
ATOM 750 C C . PHE A 1 91 ? 2.150 -5.549 -3.525 1.00 84.12 91 PHE A C 1
ATOM 752 O O . PHE A 1 91 ? 1.794 -4.572 -4.173 1.00 84.12 91 PHE A O 1
ATOM 759 N N . ALA A 1 92 ? 3.104 -6.377 -3.952 1.00 85.75 92 ALA A N 1
ATOM 760 C CA . ALA A 1 92 ? 3.831 -6.126 -5.189 1.00 85.75 92 ALA A CA 1
ATOM 761 C C . ALA A 1 92 ? 2.943 -6.261 -6.427 1.00 85.75 92 ALA A C 1
ATOM 763 O O . ALA A 1 92 ? 3.039 -5.458 -7.352 1.00 85.75 92 ALA A O 1
ATOM 764 N N . ASN A 1 93 ? 2.020 -7.222 -6.403 1.00 85.94 93 ASN A N 1
ATOM 765 C CA . ASN A 1 93 ? 1.028 -7.376 -7.462 1.00 85.94 93 ASN A CA 1
ATOM 766 C C . ASN A 1 93 ? 0.053 -6.190 -7.498 1.00 85.94 93 ASN A C 1
ATOM 768 O O . ASN A 1 93 ? -0.279 -5.707 -8.578 1.00 85.94 93 ASN A O 1
ATOM 772 N N . TYR A 1 94 ? -0.363 -5.686 -6.333 1.00 88.12 94 TYR A N 1
ATOM 773 C CA . TYR A 1 94 ? -1.194 -4.487 -6.233 1.00 88.12 94 TYR A CA 1
ATOM 774 C C . TYR A 1 94 ? -0.465 -3.234 -6.746 1.00 88.12 94 TYR A C 1
ATOM 776 O O . TYR A 1 94 ? -1.014 -2.500 -7.563 1.00 88.12 94 TYR A O 1
ATOM 784 N N . ALA A 1 95 ? 0.791 -3.026 -6.337 1.00 87.88 95 ALA A N 1
ATOM 785 C CA . ALA A 1 95 ? 1.616 -1.906 -6.785 1.00 87.88 95 ALA A CA 1
ATOM 786 C C . ALA A 1 95 ? 1.855 -1.939 -8.304 1.00 87.88 95 ALA A C 1
ATOM 788 O O . ALA A 1 95 ? 1.667 -0.932 -8.983 1.00 87.88 95 ALA A O 1
ATOM 789 N N . TYR A 1 96 ? 2.191 -3.108 -8.860 1.00 87.75 96 TYR A N 1
ATOM 790 C CA . TYR A 1 96 ? 2.323 -3.278 -10.307 1.00 87.75 96 TYR A CA 1
ATOM 791 C C . TYR A 1 96 ? 1.002 -3.020 -11.045 1.00 87.75 96 TYR A C 1
ATOM 793 O O . TYR A 1 96 ? 1.010 -2.451 -12.135 1.00 87.75 96 TYR A O 1
ATOM 801 N N . GLY A 1 97 ? -0.136 -3.360 -10.429 1.00 88.69 97 GLY A N 1
ATOM 802 C CA . GLY A 1 97 ? -1.476 -3.080 -10.947 1.00 88.69 97 GLY A CA 1
ATOM 803 C C . GLY A 1 97 ? -1.712 -1.613 -11.315 1.00 88.69 97 GLY A C 1
ATOM 804 O O . GLY A 1 97 ? -2.381 -1.355 -12.313 1.00 88.69 97 GLY A O 1
ATOM 805 N N . PHE A 1 98 ? -1.093 -0.663 -10.602 1.00 89.81 98 PHE A N 1
ATOM 806 C CA . PHE A 1 98 ? -1.201 0.763 -10.929 1.00 89.81 98 PHE A CA 1
ATOM 807 C C . PHE A 1 98 ? -0.567 1.131 -12.266 1.00 89.81 98 PHE A C 1
ATOM 809 O O . PHE A 1 98 ? -1.087 1.993 -12.958 1.00 89.81 98 PHE A O 1
ATOM 816 N N . ILE A 1 99 ? 0.549 0.512 -12.639 1.00 90.12 99 ILE A N 1
ATOM 817 C CA . ILE A 1 99 ? 1.323 0.945 -13.812 1.00 90.12 99 ILE A CA 1
ATOM 818 C C . ILE A 1 99 ? 1.256 -0.039 -14.976 1.00 90.12 99 ILE A C 1
ATOM 820 O O . ILE A 1 99 ? 1.591 0.338 -16.092 1.00 90.12 99 ILE A O 1
ATOM 824 N N . LYS A 1 100 ? 0.784 -1.272 -14.751 1.00 88.56 100 LYS A N 1
ATOM 825 C CA . LYS A 1 100 ? 0.780 -2.377 -15.724 1.00 88.56 100 LYS A CA 1
ATOM 826 C C . LYS A 1 100 ? 0.243 -2.000 -17.109 1.00 88.56 100 LYS A C 1
ATOM 828 O O . LYS A 1 100 ? 0.796 -2.444 -18.109 1.00 88.56 100 LYS A O 1
ATOM 833 N N . ASN A 1 101 ? -0.827 -1.209 -17.178 1.00 88.81 101 ASN A N 1
ATOM 834 C CA . ASN A 1 101 ? -1.464 -0.839 -18.451 1.00 88.81 101 ASN A CA 1
ATOM 835 C C . ASN A 1 101 ? -0.805 0.365 -19.136 1.00 88.81 101 ASN A C 1
ATOM 837 O O . ASN A 1 101 ? -1.081 0.647 -20.298 1.00 88.81 101 ASN A O 1
ATOM 841 N N . ASN A 1 102 ? 0.041 1.078 -18.403 1.00 90.88 102 ASN A N 1
ATOM 842 C CA . ASN A 1 102 ? 0.608 2.364 -18.773 1.00 90.88 102 ASN A CA 1
ATOM 843 C C . ASN A 1 102 ? 2.134 2.300 -18.860 1.00 90.88 102 ASN A C 1
ATOM 845 O O . ASN A 1 102 ? 2.786 3.336 -18.873 1.00 90.88 102 ASN A O 1
ATOM 849 N N . THR A 1 103 ? 2.712 1.099 -18.902 1.00 89.62 103 THR A N 1
ATOM 850 C CA . THR A 1 103 ? 4.157 0.890 -18.924 1.00 89.62 103 THR A CA 1
ATOM 851 C C . THR A 1 103 ? 4.587 -0.051 -20.040 1.00 89.62 103 THR A C 1
ATOM 853 O O . THR A 1 103 ? 3.841 -0.946 -20.436 1.00 89.62 103 THR A O 1
ATOM 856 N N . ASN A 1 104 ? 5.814 0.129 -20.523 1.00 87.88 104 ASN A N 1
ATOM 857 C CA . ASN A 1 104 ? 6.468 -0.787 -21.457 1.00 87.88 104 ASN A CA 1
ATOM 858 C C . ASN A 1 104 ? 7.160 -1.981 -20.767 1.00 87.88 104 ASN A C 1
ATOM 860 O O . ASN A 1 104 ? 7.655 -2.876 -21.445 1.00 87.88 104 ASN A O 1
ATOM 864 N N . MET A 1 105 ? 7.120 -2.068 -19.433 1.00 84.81 105 MET A N 1
ATOM 865 C CA . MET A 1 105 ? 7.657 -3.197 -18.657 1.00 84.81 105 MET A CA 1
ATOM 866 C C . MET A 1 105 ? 6.755 -4.449 -18.686 1.00 84.81 105 MET A C 1
ATOM 868 O O . MET A 1 105 ? 6.542 -5.096 -17.663 1.00 84.81 105 MET A O 1
ATOM 872 N N . ASN A 1 106 ? 6.143 -4.777 -19.820 1.00 80.62 106 ASN A N 1
ATOM 873 C CA . ASN A 1 106 ? 5.198 -5.896 -19.940 1.00 80.62 106 ASN A CA 1
ATOM 874 C C . ASN A 1 106 ? 5.835 -7.195 -20.467 1.00 80.62 106 ASN A C 1
ATOM 876 O O . ASN A 1 106 ? 5.126 -8.175 -20.698 1.00 80.62 106 ASN A O 1
ATOM 880 N N . HIS A 1 107 ? 7.151 -7.210 -20.663 1.00 81.00 107 HIS A N 1
ATOM 881 C CA . HIS A 1 107 ? 7.885 -8.344 -21.210 1.00 81.00 107 HIS A CA 1
ATOM 882 C C 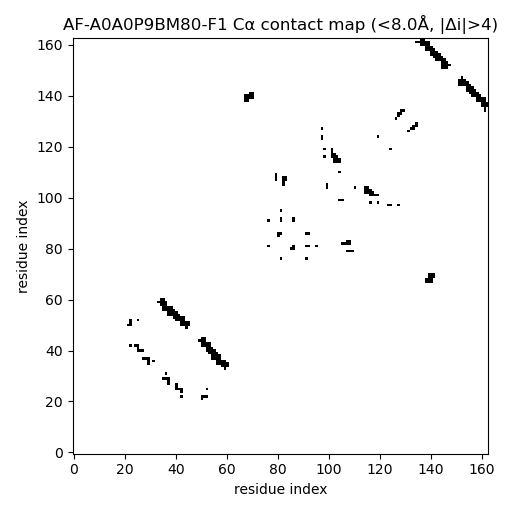. HIS A 1 107 ? 8.709 -9.067 -20.137 1.00 81.00 107 HIS A C 1
ATOM 884 O O . HIS A 1 107 ? 8.923 -8.572 -19.031 1.00 81.00 107 HIS A O 1
ATOM 890 N N . SER A 1 108 ? 9.187 -10.267 -20.465 1.00 80.19 108 SER A N 1
ATOM 891 C CA . SER A 1 108 ? 10.072 -11.030 -19.585 1.00 80.19 108 SER A CA 1
ATOM 892 C C . SER A 1 108 ? 11.406 -10.310 -19.404 1.00 80.19 108 SER A C 1
ATOM 894 O O . SER A 1 108 ? 11.983 -9.819 -20.374 1.00 80.19 108 SER A O 1
ATOM 896 N N . CYS A 1 109 ? 11.909 -10.270 -18.173 1.00 81.62 109 CYS A N 1
ATOM 897 C CA . CYS A 1 109 ? 13.245 -9.751 -17.899 1.00 81.62 109 CYS A CA 1
ATOM 89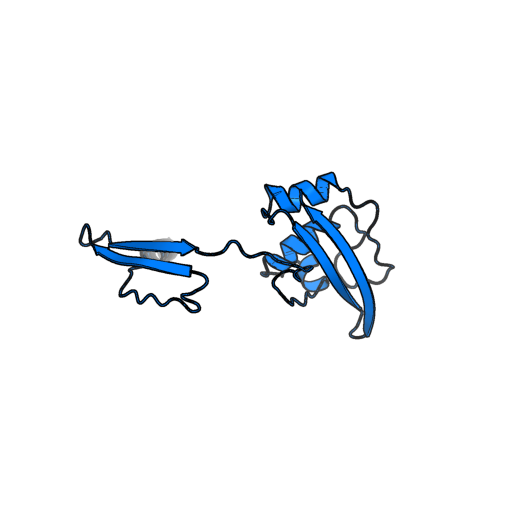8 C C . CYS A 1 109 ? 14.337 -10.510 -18.675 1.00 81.62 109 CYS A C 1
ATOM 900 O O . CYS A 1 109 ? 14.151 -11.694 -18.972 1.00 81.62 109 CYS A O 1
ATOM 902 N N . PRO A 1 110 ? 15.485 -9.867 -18.965 1.00 81.12 110 PRO A N 1
ATOM 903 C CA . PRO A 1 110 ? 15.964 -8.577 -18.435 1.00 81.12 110 PRO A CA 1
ATOM 904 C C . PRO A 1 110 ? 15.350 -7.332 -19.098 1.00 81.12 110 PRO A C 1
ATOM 906 O O . PRO A 1 110 ? 15.080 -7.323 -20.296 1.00 81.12 110 PRO A O 1
ATOM 909 N N . LEU A 1 111 ? 15.170 -6.261 -18.315 1.00 78.06 111 LEU A N 1
ATOM 910 C CA . LEU A 1 111 ? 14.833 -4.931 -18.833 1.00 78.06 111 LEU A CA 1
ATOM 911 C C . LEU A 1 111 ? 16.109 -4.310 -19.429 1.00 78.06 111 LEU A C 1
ATOM 913 O O . LEU A 1 111 ? 17.038 -3.952 -18.705 1.00 78.06 111 LEU A O 1
ATOM 917 N N . ASN A 1 112 ? 16.179 -4.249 -20.757 1.00 78.81 112 ASN A N 1
ATOM 918 C CA . ASN A 1 112 ? 17.337 -3.773 -21.527 1.00 78.81 112 ASN A CA 1
ATOM 919 C C . ASN A 1 112 ? 17.027 -2.531 -22.381 1.00 78.81 112 ASN A C 1
ATOM 921 O O . ASN A 1 112 ? 17.758 -2.221 -23.318 1.00 78.81 112 ASN A O 1
ATOM 925 N N . HIS A 1 113 ? 15.929 -1.854 -22.076 1.00 81.19 113 HIS A N 1
ATOM 926 C CA . HIS A 1 113 ? 15.464 -0.658 -22.760 1.00 81.19 113 HIS A CA 1
ATOM 927 C C . HIS A 1 113 ? 14.920 0.323 -21.715 1.00 81.19 113 HIS A C 1
ATOM 929 O O . HIS A 1 113 ? 14.764 -0.038 -20.543 1.00 81.19 113 HIS A O 1
ATOM 935 N N . ASP A 1 114 ? 14.651 1.555 -22.137 1.00 82.00 114 ASP A N 1
ATOM 936 C CA . ASP A 1 114 ? 14.161 2.604 -21.246 1.00 82.00 114 ASP A CA 1
ATOM 937 C C . ASP A 1 114 ? 12.833 2.203 -20.607 1.00 82.00 114 ASP A C 1
ATOM 939 O O . ASP A 1 114 ? 11.912 1.773 -21.297 1.00 82.00 114 ASP A O 1
ATOM 943 N N . VAL A 1 115 ? 12.718 2.369 -19.290 1.00 82.81 115 VAL A N 1
ATOM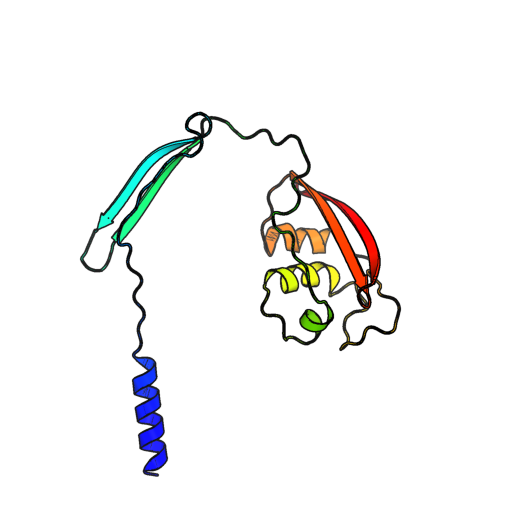 944 C CA . VAL A 1 115 ? 11.482 2.102 -18.550 1.00 82.81 115 VAL A CA 1
ATOM 945 C C . VAL A 1 115 ? 10.598 3.338 -18.586 1.00 82.81 115 VAL A C 1
ATOM 947 O O . VAL A 1 115 ? 10.988 4.410 -18.126 1.00 82.81 115 VAL A O 1
ATOM 950 N N . ILE A 1 116 ? 9.384 3.176 -19.104 1.00 85.62 116 ILE A N 1
ATOM 951 C CA . ILE A 1 116 ? 8.442 4.271 -19.313 1.00 85.62 116 ILE A CA 1
ATOM 952 C C . ILE A 1 116 ? 7.144 3.964 -18.570 1.00 85.62 116 ILE A C 1
ATOM 954 O O . ILE A 1 116 ? 6.633 2.842 -18.625 1.00 85.62 116 ILE A 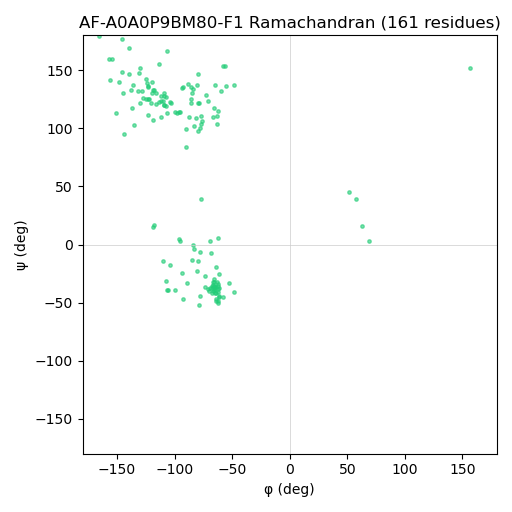O 1
ATOM 958 N N . VAL A 1 117 ? 6.595 4.973 -17.891 1.00 88.56 117 VAL A N 1
ATOM 959 C CA . VAL A 1 117 ? 5.213 4.986 -17.396 1.00 88.56 117 VAL A CA 1
ATOM 960 C C . VAL A 1 117 ? 4.527 6.221 -17.972 1.00 88.56 117 VAL A C 1
ATOM 962 O O . VAL A 1 117 ? 4.866 7.347 -17.621 1.00 88.56 117 VAL A O 1
ATOM 965 N N . GLU A 1 118 ? 3.567 6.018 -18.866 1.00 89.81 118 GLU A N 1
ATOM 966 C CA . GLU A 1 118 ? 2.927 7.081 -19.635 1.00 89.81 118 GLU A CA 1
ATOM 967 C C . GLU A 1 118 ? 1.411 7.096 -19.460 1.00 89.81 118 GLU A C 1
ATOM 969 O O . GLU A 1 118 ? 0.742 6.065 -19.516 1.00 89.81 118 GLU A O 1
ATOM 974 N N . LYS A 1 119 ? 0.850 8.306 -19.336 1.00 90.25 119 LYS A N 1
ATOM 975 C CA . LYS A 1 119 ? -0.603 8.557 -19.350 1.00 90.25 119 LYS A CA 1
ATOM 976 C C . LYS A 1 119 ? -1.371 7.782 -18.271 1.00 90.25 119 LYS A C 1
ATOM 978 O O . LYS A 1 119 ? -2.463 7.279 -18.530 1.00 90.25 119 LYS A O 1
ATOM 983 N N . LEU A 1 120 ? -0.798 7.678 -17.071 1.00 89.50 120 LEU A N 1
ATOM 984 C CA . LEU A 1 120 ? -1.476 7.072 -15.929 1.00 89.50 120 LEU A CA 1
ATOM 985 C C . LEU A 1 120 ? -2.724 7.894 -15.564 1.00 89.50 120 LEU A C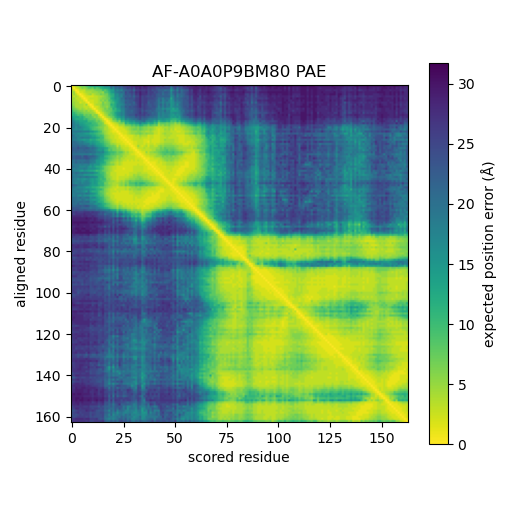 1
ATOM 987 O O . LEU A 1 120 ? -2.619 9.032 -15.111 1.00 89.50 120 LEU A O 1
ATOM 991 N N . ASP A 1 121 ? -3.900 7.317 -15.806 1.00 90.38 121 ASP A N 1
ATOM 992 C CA . ASP A 1 121 ? -5.188 8.001 -15.686 1.00 90.38 121 ASP A CA 1
ATOM 993 C C . ASP A 1 121 ? -5.674 8.086 -14.231 1.00 90.38 121 ASP A C 1
ATOM 995 O O . ASP A 1 121 ? -5.633 7.109 -13.476 1.00 90.38 121 ASP A O 1
ATOM 999 N N . THR A 1 122 ? -6.196 9.249 -13.837 1.00 90.56 122 THR A N 1
ATOM 1000 C CA . THR A 1 122 ? -6.683 9.478 -12.470 1.00 90.56 122 THR A CA 1
ATOM 1001 C C . THR A 1 122 ? -7.911 8.640 -12.143 1.00 90.56 122 THR A C 1
ATOM 1003 O O . THR A 1 122 ? -8.029 8.195 -11.006 1.00 90.56 122 THR A O 1
ATOM 1006 N N . ASN A 1 123 ? -8.797 8.343 -13.101 1.00 90.56 123 ASN A N 1
ATOM 1007 C CA . ASN A 1 123 ? -9.942 7.462 -12.850 1.00 90.56 123 ASN A CA 1
ATOM 1008 C C . ASN A 1 123 ? -9.485 6.018 -12.637 1.00 90.56 123 ASN A C 1
ATOM 1010 O O . ASN A 1 123 ? -10.046 5.306 -11.801 1.00 90.56 123 ASN A O 1
ATOM 1014 N N . PHE A 1 124 ? -8.465 5.571 -13.370 1.00 91.06 124 PHE A N 1
ATOM 1015 C CA . PHE A 1 124 ? -7.864 4.255 -13.170 1.00 91.06 124 PHE A CA 1
ATOM 1016 C C . PHE A 1 124 ? -7.238 4.125 -11.775 1.00 91.06 124 PHE A C 1
ATOM 1018 O O . PHE A 1 124 ? -7.544 3.172 -11.050 1.00 91.06 124 PHE A O 1
ATOM 1025 N N . VAL A 1 125 ? -6.431 5.112 -11.374 1.00 91.81 125 VAL A N 1
ATOM 1026 C CA . VAL A 1 125 ? -5.838 5.179 -10.030 1.00 91.81 125 VAL A CA 1
ATOM 1027 C C . VAL A 1 125 ? -6.933 5.260 -8.965 1.00 91.81 125 VAL A C 1
ATOM 1029 O O . VAL A 1 125 ? -6.891 4.498 -8.000 1.00 91.81 125 VAL A O 1
ATOM 1032 N N . ASN A 1 126 ? -7.960 6.092 -9.173 1.00 91.94 126 ASN A N 1
ATOM 1033 C CA . ASN A 1 126 ? -9.092 6.235 -8.260 1.00 91.94 126 ASN A CA 1
ATOM 1034 C C . ASN A 1 126 ? -9.817 4.900 -8.049 1.00 91.94 126 ASN A C 1
ATOM 1036 O O . ASN A 1 126 ? -10.082 4.506 -6.918 1.00 91.94 126 ASN A O 1
ATOM 1040 N N . ASN A 1 127 ? -10.091 4.144 -9.117 1.00 91.12 127 ASN A N 1
ATOM 1041 C CA . ASN A 1 127 ? -10.701 2.817 -8.996 1.00 91.12 127 ASN A CA 1
ATOM 1042 C C . ASN A 1 127 ? -9.817 1.841 -8.195 1.00 91.12 127 ASN A C 1
ATOM 1044 O O . ASN A 1 127 ? -10.353 1.052 -7.416 1.00 91.12 127 ASN A O 1
ATOM 1048 N N . HIS A 1 128 ? -8.488 1.894 -8.339 1.00 89.38 128 HIS A N 1
ATOM 1049 C CA . HIS A 1 128 ? -7.585 1.065 -7.533 1.00 89.38 128 HIS A CA 1
ATOM 1050 C C . HIS A 1 128 ? -7.662 1.419 -6.042 1.00 89.38 128 HIS A C 1
ATOM 1052 O O . HIS A 1 128 ? -7.859 0.525 -5.218 1.00 89.38 128 HIS A O 1
ATOM 1058 N N . VAL A 1 129 ? -7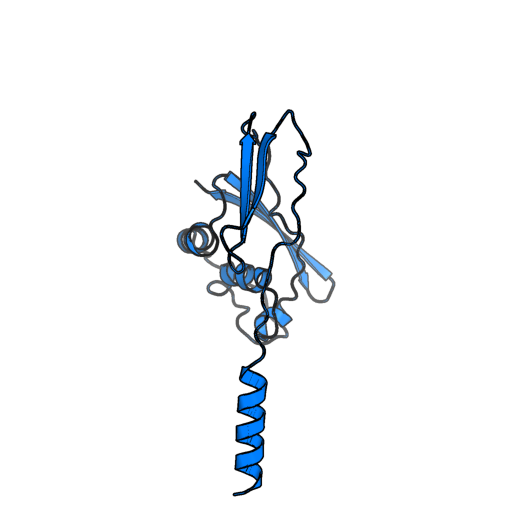.589 2.709 -5.701 1.00 89.75 129 VAL A N 1
ATOM 1059 C CA . VAL A 1 129 ? -7.575 3.166 -4.299 1.00 89.75 129 VAL A CA 1
ATOM 1060 C C . VAL A 1 129 ? -8.953 3.198 -3.631 1.00 89.75 129 VAL A C 1
ATOM 1062 O O . VAL A 1 129 ? -9.023 3.289 -2.413 1.00 89.75 129 VAL A O 1
ATOM 1065 N N . THR A 1 130 ? -10.054 3.115 -4.385 1.00 87.56 130 THR A N 1
ATOM 1066 C CA . THR A 1 130 ? -11.420 3.107 -3.818 1.00 87.56 130 THR A CA 1
ATOM 1067 C C . THR A 1 130 ? -12.094 1.741 -3.875 1.00 87.56 130 THR A C 1
ATOM 1069 O O . THR A 1 130 ? -12.788 1.370 -2.931 1.00 87.56 130 THR A O 1
ATOM 1072 N N . LYS A 1 131 ? -11.910 0.973 -4.960 1.00 86.69 131 LYS A N 1
ATOM 1073 C CA . LYS A 1 131 ? -12.632 -0.293 -5.188 1.00 86.69 131 LYS A CA 1
ATOM 1074 C C . LYS A 1 131 ? -11.775 -1.532 -4.977 1.00 86.69 131 LYS A C 1
ATOM 1076 O O . LYS A 1 131 ? -12.292 -2.525 -4.476 1.00 86.69 131 LYS A O 1
ATOM 1081 N N . VAL A 1 132 ? -10.504 -1.506 -5.388 1.00 86.38 132 VAL A N 1
ATOM 1082 C CA . VAL A 1 132 ? -9.620 -2.681 -5.271 1.00 86.38 132 VAL A CA 1
ATOM 1083 C C . VAL A 1 132 ? -9.110 -2.813 -3.841 1.00 86.38 132 VAL A C 1
ATOM 1085 O O . VAL A 1 132 ? -9.271 -3.861 -3.220 1.00 86.38 132 VAL A O 1
ATOM 1088 N N . LEU A 1 133 ? -8.540 -1.737 -3.302 1.00 86.38 133 LEU A N 1
ATOM 1089 C CA . LEU A 1 133 ? -8.158 -1.640 -1.901 1.00 86.38 133 LEU A CA 1
ATOM 1090 C C . LEU A 1 133 ? -8.604 -0.268 -1.385 1.00 86.38 133 LEU A C 1
ATOM 1092 O O . LEU A 1 133 ? -7.933 0.705 -1.705 1.00 86.38 133 LEU A O 1
ATOM 1096 N N . PRO A 1 134 ? -9.707 -0.175 -0.618 1.00 84.62 134 PRO A N 1
ATOM 1097 C CA . PRO A 1 134 ? -10.221 1.096 -0.115 1.00 84.62 134 PRO A CA 1
ATOM 1098 C C . PRO A 1 134 ? -9.221 1.768 0.832 1.00 84.62 134 PRO A C 1
ATOM 1100 O O . PRO A 1 134 ? -9.048 1.358 1.984 1.00 84.62 134 PRO A O 1
ATOM 1103 N N . ILE A 1 135 ? -8.539 2.789 0.325 1.00 84.75 135 ILE A N 1
ATOM 1104 C CA . ILE A 1 135 ? -7.601 3.622 1.067 1.00 84.75 135 ILE A CA 1
ATOM 1105 C C . ILE A 1 135 ? -8.390 4.786 1.702 1.00 84.75 135 ILE A C 1
ATOM 1107 O O . ILE A 1 135 ? -9.285 5.326 1.054 1.00 84.75 135 ILE A O 1
ATOM 1111 N N . PRO A 1 136 ? -8.112 5.167 2.964 1.00 84.19 136 PRO A N 1
ATOM 1112 C CA . PRO A 1 136 ? -8.794 6.282 3.624 1.00 84.19 136 PRO A CA 1
ATOM 1113 C C . PRO A 1 136 ? -8.701 7.621 2.874 1.00 84.19 136 PRO A C 1
ATOM 1115 O O . PRO A 1 136 ? -7.733 7.892 2.175 1.00 84.19 136 PRO A O 1
ATOM 1118 N N . GLU A 1 137 ? -9.681 8.494 3.094 1.00 85.75 137 GLU A N 1
ATOM 1119 C CA . GLU A 1 137 ? -9.691 9.862 2.561 1.00 85.75 137 GLU A CA 1
ATOM 1120 C C . GLU A 1 137 ? -8.743 10.769 3.364 1.00 85.75 137 GLU A C 1
ATOM 1122 O O . GLU A 1 137 ? -9.036 11.148 4.503 1.00 85.75 137 GLU A O 1
ATOM 1127 N N . VAL A 1 138 ? -7.573 11.071 2.799 1.00 80.38 138 VAL A N 1
ATOM 1128 C CA . VAL A 1 138 ? -6.566 12.002 3.335 1.00 80.38 138 VAL A CA 1
ATOM 1129 C C . VAL A 1 138 ? -5.543 12.338 2.237 1.00 80.38 138 VAL A C 1
ATOM 1131 O O . VAL A 1 138 ? -5.618 11.837 1.112 1.00 80.38 138 VAL A O 1
ATOM 1134 N N . ASP A 1 139 ? -4.575 13.184 2.574 1.00 84.75 139 ASP A N 1
ATOM 1135 C CA . ASP A 1 139 ? -3.418 13.506 1.748 1.00 84.75 139 ASP A CA 1
ATOM 1136 C C . ASP A 1 139 ? -2.279 12.479 1.920 1.00 84.75 139 ASP A C 1
ATOM 1138 O O . ASP A 1 139 ? -1.884 12.115 3.035 1.00 84.75 139 ASP A O 1
ATOM 1142 N N . TYR A 1 140 ? -1.710 12.045 0.797 1.00 84.38 140 TYR A N 1
ATOM 1143 C CA . TYR A 1 140 ? -0.704 10.993 0.678 1.00 84.38 140 TYR A CA 1
ATOM 1144 C C . TYR A 1 140 ? 0.557 11.472 -0.045 1.00 84.38 140 TYR A C 1
ATOM 1146 O O . TYR A 1 140 ? 0.494 12.208 -1.028 1.00 84.38 140 TYR A O 1
ATOM 1154 N N . LEU A 1 141 ? 1.708 10.991 0.433 1.00 86.25 141 LEU A N 1
ATOM 1155 C CA . LEU A 1 141 ? 2.993 11.045 -0.261 1.00 86.25 141 LEU A CA 1
ATOM 1156 C C . LEU A 1 141 ? 3.439 9.610 -0.539 1.00 86.25 141 LEU A C 1
ATOM 1158 O O . LEU A 1 141 ? 3.630 8.824 0.392 1.00 86.25 141 LEU A O 1
ATOM 1162 N N . LEU A 1 142 ? 3.639 9.293 -1.811 1.00 86.94 142 LEU A N 1
ATOM 1163 C CA . LEU A 1 142 ? 4.278 8.065 -2.252 1.00 86.94 142 LEU A CA 1
ATOM 1164 C C . LEU A 1 142 ? 5.687 8.397 -2.749 1.00 86.94 142 LEU A C 1
ATOM 1166 O O . LEU A 1 142 ? 5.861 9.079 -3.761 1.00 86.94 142 LEU A O 1
ATOM 1170 N N . GLU A 1 143 ? 6.681 7.903 -2.019 1.00 88.56 143 GLU A N 1
ATOM 1171 C CA . GLU A 1 143 ? 8.095 7.965 -2.377 1.00 88.56 143 GLU A CA 1
ATOM 1172 C C . GLU A 1 143 ? 8.535 6.587 -2.881 1.00 88.56 143 GLU A C 1
ATOM 1174 O O . GLU A 1 143 ? 8.378 5.589 -2.179 1.00 88.56 143 GLU A O 1
ATOM 1179 N N . THR A 1 144 ? 9.059 6.525 -4.103 1.00 87.00 144 THR A N 1
ATOM 1180 C CA . THR A 1 144 ? 9.563 5.289 -4.715 1.00 87.00 144 THR A CA 1
ATOM 1181 C C . THR A 1 144 ? 11.016 5.458 -5.120 1.00 87.00 144 THR A C 1
ATOM 1183 O O . THR A 1 144 ? 11.391 6.487 -5.685 1.00 87.00 144 THR A O 1
ATOM 1186 N N . HIS A 1 145 ? 11.811 4.438 -4.812 1.00 88.25 145 HIS A N 1
ATOM 1187 C CA . HIS A 1 145 ? 13.226 4.331 -5.156 1.00 88.25 145 HIS A CA 1
ATOM 1188 C C . HIS A 1 145 ? 13.358 3.250 -6.225 1.00 88.25 145 HIS A C 1
ATOM 1190 O O . HIS A 1 145 ? 12.816 2.152 -6.065 1.00 88.25 145 HIS A O 1
ATOM 1196 N N . TRP A 1 146 ? 14.013 3.583 -7.330 1.00 84.06 146 TRP A N 1
ATOM 1197 C CA . TRP A 1 146 ? 14.169 2.712 -8.487 1.00 84.06 146 TRP A CA 1
ATOM 1198 C C . TRP A 1 146 ? 15.626 2.305 -8.613 1.00 84.06 146 TRP A C 1
ATOM 1200 O O . TRP A 1 146 ? 16.482 3.107 -8.989 1.00 84.06 146 TRP A O 1
ATOM 1210 N N . ASN A 1 147 ? 15.880 1.030 -8.336 1.00 82.94 147 ASN A N 1
ATOM 1211 C CA . ASN A 1 147 ? 17.212 0.453 -8.373 1.00 82.94 147 ASN A CA 1
ATOM 1212 C C . ASN A 1 147 ? 17.328 -0.447 -9.603 1.00 82.94 147 ASN A C 1
ATOM 1214 O O . ASN A 1 147 ? 16.612 -1.444 -9.717 1.00 82.94 147 ASN A O 1
ATOM 1218 N N . CYS A 1 148 ? 18.248 -0.115 -10.504 1.00 77.25 148 CYS A N 1
ATOM 1219 C CA . CYS A 1 148 ? 18.570 -0.918 -11.678 1.00 77.25 148 CYS A CA 1
ATOM 1220 C C . CYS A 1 148 ? 19.980 -1.486 -11.504 1.00 77.25 148 CYS A C 1
ATOM 1222 O O . CYS A 1 148 ? 20.925 -0.727 -11.315 1.00 77.25 148 CYS A O 1
ATOM 1224 N N . TYR A 1 149 ? 20.126 -2.814 -11.569 1.00 74.62 149 TYR A N 1
ATOM 1225 C CA . TYR A 1 149 ? 21.422 -3.499 -11.425 1.00 74.62 149 TYR A CA 1
ATOM 1226 C C . TYR A 1 149 ? 22.200 -3.080 -10.156 1.00 74.62 149 TYR A C 1
ATOM 1228 O O . TYR A 1 149 ? 23.389 -2.787 -10.223 1.00 74.62 149 TYR A O 1
ATOM 1236 N N . ASP A 1 150 ? 21.505 -3.018 -9.012 1.00 70.31 150 ASP A N 1
ATOM 1237 C CA . ASP A 1 150 ? 22.036 -2.611 -7.695 1.00 70.31 150 ASP A CA 1
ATOM 1238 C C . ASP A 1 150 ? 22.556 -1.163 -7.600 1.00 70.31 150 ASP A C 1
ATOM 1240 O O . ASP A 1 150 ? 23.222 -0.791 -6.633 1.00 70.31 150 ASP A O 1
ATOM 1244 N N . ILE A 1 151 ? 22.190 -0.316 -8.565 1.00 76.31 151 ILE A N 1
ATOM 1245 C CA . ILE A 1 151 ? 22.480 1.118 -8.566 1.00 76.31 151 ILE A CA 1
ATOM 1246 C C . ILE A 1 151 ? 21.169 1.877 -8.344 1.00 76.31 151 ILE A C 1
ATOM 1248 O O . ILE A 1 151 ? 20.206 1.702 -9.096 1.00 76.31 151 ILE A O 1
ATOM 1252 N N . ASP A 1 152 ? 21.121 2.724 -7.314 1.00 74.50 152 ASP A N 1
ATOM 1253 C CA . ASP A 1 152 ? 19.990 3.632 -7.093 1.00 74.50 152 ASP A CA 1
ATOM 1254 C C . ASP A 1 152 ? 19.952 4.665 -8.224 1.00 74.50 152 ASP A C 1
ATOM 1256 O O . ASP A 1 152 ? 20.862 5.480 -8.385 1.00 74.50 152 ASP A O 1
ATOM 1260 N N . THR A 1 153 ? 18.942 4.540 -9.080 1.00 77.44 153 THR A N 1
ATOM 1261 C CA . THR A 1 153 ? 18.895 5.205 -10.383 1.00 77.44 153 THR A CA 1
ATOM 1262 C C . THR A 1 153 ? 17.890 6.353 -10.390 1.00 77.44 153 THR A C 1
ATOM 1264 O O . THR A 1 153 ? 18.101 7.338 -11.097 1.00 77.44 153 THR A O 1
ATOM 1267 N N . ALA A 1 154 ? 16.803 6.268 -9.612 1.00 84.06 154 ALA A N 1
ATOM 1268 C CA . ALA A 1 154 ? 15.809 7.336 -9.555 1.00 84.06 154 ALA A CA 1
ATOM 1269 C C . ALA A 1 154 ? 14.988 7.349 -8.258 1.00 84.06 154 ALA A C 1
ATOM 1271 O O . ALA A 1 154 ? 14.524 6.317 -7.776 1.00 84.06 154 ALA A O 1
ATOM 1272 N N . LEU A 1 155 ? 14.701 8.560 -7.774 1.00 89.25 155 LEU A N 1
ATOM 1273 C CA . LEU A 1 155 ? 13.775 8.827 -6.677 1.00 89.25 155 LEU A CA 1
ATOM 1274 C C . LEU A 1 155 ? 12.567 9.605 -7.201 1.00 89.25 155 LEU A C 1
ATOM 1276 O O . LEU A 1 155 ? 12.710 10.704 -7.736 1.00 89.25 155 LEU A O 1
ATOM 1280 N N . VAL A 1 156 ? 11.367 9.058 -7.012 1.00 89.31 156 VAL A N 1
ATOM 1281 C CA . VAL A 1 156 ? 10.112 9.684 -7.445 1.00 89.31 156 VAL A CA 1
ATOM 1282 C C . VAL A 1 156 ? 9.213 9.916 -6.240 1.00 89.31 156 VAL A C 1
ATOM 1284 O O . VAL A 1 156 ? 8.843 8.975 -5.538 1.00 89.31 156 VAL A O 1
ATOM 1287 N N . LYS A 1 157 ? 8.833 11.179 -6.025 1.00 91.19 157 LYS A N 1
ATOM 1288 C CA . LYS A 1 157 ? 7.871 11.612 -5.004 1.00 91.19 157 LYS A CA 1
ATOM 1289 C C . LYS A 1 157 ? 6.584 12.057 -5.680 1.00 91.19 157 LYS A C 1
ATOM 1291 O O . LYS A 1 157 ? 6.595 12.997 -6.468 1.00 91.19 157 LYS A O 1
ATOM 1296 N N . SER A 1 158 ? 5.481 11.394 -5.358 1.00 88.94 158 SER A N 1
ATOM 1297 C CA . SER A 1 158 ? 4.147 11.723 -5.861 1.00 88.94 158 SER A CA 1
ATOM 1298 C C . SER A 1 158 ? 3.225 12.087 -4.703 1.00 88.94 158 SER A C 1
ATOM 1300 O O . SER A 1 158 ? 3.191 11.400 -3.683 1.00 88.94 158 SER A O 1
ATOM 1302 N N . TYR A 1 159 ? 2.504 13.194 -4.858 1.00 90.06 159 TYR A N 1
ATOM 1303 C CA . TYR A 1 159 ? 1.566 13.715 -3.868 1.00 90.06 159 TYR A CA 1
ATOM 1304 C C . TYR A 1 159 ? 0.151 13.514 -4.399 1.00 90.06 159 TYR A C 1
ATOM 1306 O O . TYR A 1 159 ? -0.126 13.860 -5.548 1.00 90.06 159 TYR A O 1
ATOM 1314 N N . ALA A 1 160 ? -0.727 12.939 -3.584 1.00 88.12 160 ALA A N 1
ATOM 1315 C CA . ALA A 1 160 ? -2.098 12.633 -3.968 1.00 88.12 160 ALA A CA 1
ATOM 1316 C C . ALA A 1 160 ? -3.058 12.932 -2.819 1.00 88.12 160 ALA A C 1
ATOM 1318 O O . ALA A 1 160 ? -2.718 12.727 -1.658 1.00 88.12 160 ALA A O 1
ATOM 1319 N N . THR A 1 161 ? -4.271 13.352 -3.152 1.00 88.88 161 THR A N 1
ATOM 1320 C CA . THR A 1 161 ? -5.364 13.541 -2.195 1.00 88.88 161 THR A CA 1
ATOM 1321 C C . THR A 1 161 ? -6.492 12.597 -2.575 1.00 88.88 161 THR A C 1
ATOM 1323 O O . THR A 1 161 ? -6.855 12.508 -3.749 1.00 88.88 161 THR A O 1
ATOM 1326 N N . ILE A 1 162 ? -7.025 11.881 -1.587 1.00 87.00 162 ILE A N 1
ATOM 1327 C CA . ILE A 1 162 ? -8.221 11.050 -1.736 1.00 87.00 162 ILE A CA 1
ATOM 1328 C C . ILE A 1 162 ? -9.348 11.748 -0.971 1.00 87.00 162 ILE A C 1
ATOM 1330 O O . ILE A 1 162 ? -9.209 11.982 0.231 1.00 87.00 162 ILE A O 1
ATOM 1334 N N . SER A 1 163 ? -10.424 12.102 -1.676 1.00 82.00 163 SER A N 1
ATOM 1335 C CA . SER A 1 163 ? -11.588 12.850 -1.175 1.00 82.00 163 SER A CA 1
ATOM 1336 C C . SER A 1 163 ? -12.859 12.476 -1.922 1.00 82.00 163 SER A C 1
ATOM 1338 O O . SER A 1 163 ? -12.715 12.182 -3.133 1.00 82.00 163 SER A O 1
#

pLDDT: mean 81.3, std 11.34, range [48.09, 96.0]

InterPro domains:
  IPR010512 Protein of unknown function DUF1091 [PF06477] (55-141)
  IPR010512 Protein of unknown function DUF1091 [SM00697] (68-163)

Secondary structure (DSSP, 8-state):
-HHHHHHHHHHHHHTT--PPP---------S-TTTEEEEEEEEEESSSS-EEEEEEEEE-S-----S-EEPS------HHHHHTT----HHHHHHHHHHTTSBS--SPSP--S---B----HHHHHHIIIIIS---SSEEEEEEEEEETTEEEEEEEEEEE--

Organism: Drosophila ananassae (NCBI:txid7217)

Solvent-accessible surface area (backbone atoms only — not comparable to full-atom values): 10790 Å² total; per-residue (Å²): 116,72,67,61,53,53,54,54,52,52,54,60,58,63,73,67,77,76,87,82,88,77,92,87,80,83,85,86,78,64,94,44,68,83,44,30,39,70,79,45,71,51,74,47,71,84,49,100,89,43,68,47,80,48,75,40,76,48,71,73,52,82,84,82,76,90,66,67,55,66,66,98,64,96,75,89,76,64,62,56,44,50,64,67,72,71,52,84,52,68,64,58,56,54,59,45,60,72,42,58,91,31,35,73,82,77,59,74,67,78,86,87,65,88,87,48,79,52,85,78,49,67,68,61,50,45,45,43,40,57,71,74,50,71,58,77,75,46,60,39,45,50,76,46,78,42,66,57,95,91,37,88,70,47,79,46,79,47,79,49,74,44,129

Nearest PDB structures (foldseek):
  6z1p-assembly1_BE  TM=2.890E-01  e=9.475E+00  Tetrahymena thermophila SB210

Foldseek 3Di:
DVVVVVVVVVVVVVVPDDDQDDDDFDDDDDPDVQAKDKPDWGWDDPDPRDIDTDTDMGGPDDDPDPDADADPDPDDDDLLCQLVVNDPDPVNVLVCQQQVVQWPSNDHDDPPDDTDGPDRDPVSVLCSCPPVPPDDFAKHWDWDFDADPNRGDDIDIDIDGHD

Sequence (163 aa):
MRVSLVLFWMAFLVLKISCKFEFTNVKCTSSDEKFASIEYCYLKSVSRSYKYLSVKVKFFKKPRYNGYRPFMFNVTMDFCRVLGGANQNPFANYAYGFIKNNTNMNHSCPLNHDVIVEKLDTNFVNNHVTKVLPIPEVDYLLETHWNCYDIDTALVKSYATIS

Radius of gyration: 24.48 Å; Cα contacts (8 Å, |Δi|>4): 166; chains: 1; bounding box: 45×70×51 Å